Protein AF-A0A9P8VWB2-F1 (afdb_monomer_lite)

Secondary structure (DSSP, 8-state):
--HHHHHHHHHHHHHHHHHHHHHHHHHHHHSS---TTTHHHHHHHHHHHHHHHHHHHHHHHHHHHHTTS--GGGGHHHHHHHHHHHHHHHHHHHHHHHHHHHHHHHHHHHHHHHHHHHHHHHHHHHHHHHHHHHHHHHHHHHHHHHHTTTS--

Radius of gyration: 35.29 Å; chains: 1; bounding box: 70×39×118 Å

Sequence (153 aa):
MNMNYQAWSNAGISIALDVWIIGLPISQIASLTWPWSRKAEAFLMFGIGLFITIVSIIRLRYLVFYQRTVNPTWDLVPLTNWSLVEVDVGVICACMPALRILIMRVLSDILTSSDSNWRRVRRHADRLAGNLISLEARGSGENNVHTHSEDGW

Structure (mmCIF, N/CA/C/O backbone):
data_AF-A0A9P8VWB2-F1
#
_entry.id   AF-A0A9P8VWB2-F1
#
loop_
_atom_site.group_PDB
_atom_site.id
_atom_site.type_symbol
_atom_site.label_atom_id
_atom_site.label_alt_id
_atom_site.label_comp_id
_atom_site.label_asym_id
_atom_site.label_entity_id
_atom_site.label_seq_id
_atom_site.pdbx_PDB_ins_code
_atom_site.Cartn_x
_atom_site.Cartn_y
_atom_site.Cartn_z
_atom_site.occupancy
_atom_site.B_iso_or_equiv
_atom_site.auth_seq_id
_atom_site.auth_comp_id
_atom_site.auth_asym_id
_atom_site.auth_atom_id
_atom_site.pdbx_PDB_model_num
ATOM 1 N N . MET A 1 1 ? 32.164 17.747 -28.906 1.00 44.75 1 MET A N 1
ATOM 2 C CA . MET A 1 1 ? 32.603 17.600 -27.500 1.00 44.75 1 MET A CA 1
ATOM 3 C C . MET A 1 1 ? 31.453 17.575 -26.471 1.00 44.75 1 MET A C 1
ATOM 5 O O . MET A 1 1 ? 31.749 17.601 -25.289 1.00 44.75 1 MET A O 1
ATOM 9 N N . ASN A 1 2 ? 30.165 17.416 -26.842 1.00 52.53 2 ASN A N 1
ATOM 10 C CA . ASN A 1 2 ? 29.055 17.702 -25.899 1.00 52.53 2 ASN A CA 1
ATOM 11 C C . ASN A 1 2 ? 28.088 16.530 -25.596 1.00 52.53 2 ASN A C 1
ATOM 13 O O . ASN A 1 2 ? 27.144 16.713 -24.835 1.00 52.53 2 ASN A O 1
ATOM 17 N N . MET A 1 3 ? 28.308 15.325 -26.140 1.00 61.31 3 MET A N 1
ATOM 18 C CA . MET A 1 3 ? 27.390 14.177 -25.960 1.00 61.31 3 MET A CA 1
ATOM 19 C C . MET A 1 3 ? 27.428 13.589 -24.535 1.00 61.31 3 MET A C 1
ATOM 21 O O . MET A 1 3 ? 26.444 13.042 -24.044 1.00 61.31 3 MET A O 1
ATOM 25 N N . ASN A 1 4 ? 28.557 13.744 -23.840 1.00 71.44 4 ASN A N 1
ATOM 26 C CA . ASN A 1 4 ? 28.754 13.155 -22.517 1.00 71.44 4 ASN A CA 1
ATOM 27 C C . ASN A 1 4 ? 27.969 13.895 -21.423 1.00 71.44 4 ASN A C 1
ATOM 29 O O . ASN A 1 4 ? 27.488 13.256 -20.496 1.00 71.44 4 ASN A O 1
ATOM 33 N N . TYR A 1 5 ? 27.764 15.210 -21.548 1.00 75.75 5 TYR A N 1
ATOM 34 C CA . TYR A 1 5 ? 27.025 15.990 -20.546 1.00 75.75 5 TYR A CA 1
ATOM 35 C C . TYR A 1 5 ? 25.564 15.552 -20.439 1.00 75.75 5 TYR A C 1
ATOM 37 O O . TYR A 1 5 ? 25.063 15.360 -19.338 1.00 75.75 5 TYR A O 1
ATOM 45 N N . GLN A 1 6 ? 24.905 15.306 -21.575 1.00 73.56 6 GLN A N 1
AT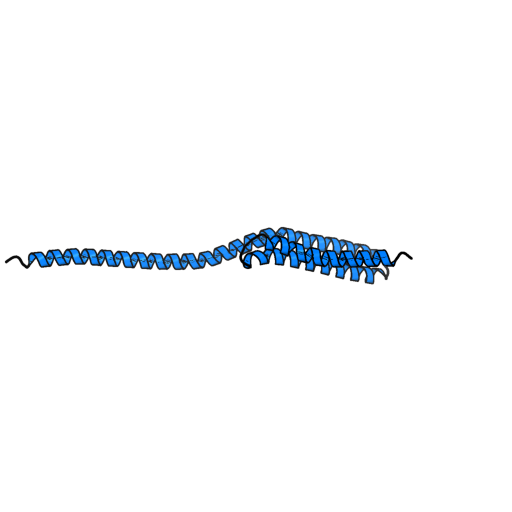OM 46 C CA . GLN A 1 6 ? 23.520 14.828 -21.594 1.00 73.56 6 GLN A CA 1
ATOM 47 C C . GLN A 1 6 ? 23.393 13.435 -20.964 1.00 73.56 6 GLN A C 1
ATOM 49 O O . GLN A 1 6 ? 22.474 13.194 -20.184 1.00 73.56 6 GLN A O 1
ATOM 54 N N . ALA A 1 7 ? 24.343 12.536 -21.246 1.00 76.62 7 ALA A N 1
ATOM 55 C CA . ALA A 1 7 ? 24.366 11.196 -20.664 1.00 76.62 7 ALA A CA 1
ATOM 56 C C . ALA A 1 7 ? 24.586 11.228 -19.141 1.00 76.62 7 ALA A C 1
ATOM 58 O O . ALA A 1 7 ? 23.904 10.514 -18.408 1.00 76.62 7 ALA A O 1
ATOM 59 N N . TRP A 1 8 ? 25.485 12.089 -18.660 1.00 79.00 8 TRP A N 1
ATOM 60 C CA . TRP A 1 8 ? 25.761 12.254 -17.231 1.00 79.00 8 TRP A CA 1
ATOM 61 C C . TRP A 1 8 ? 24.590 12.896 -16.482 1.00 79.00 8 TRP A C 1
ATOM 63 O O . TRP A 1 8 ? 24.237 12.436 -15.398 1.00 79.00 8 TRP A O 1
ATOM 73 N N . SER A 1 9 ? 23.934 13.904 -17.066 1.00 85.25 9 SER A N 1
ATOM 74 C CA . SER A 1 9 ? 22.731 14.510 -16.484 1.00 85.25 9 SER A CA 1
ATOM 75 C C . SER A 1 9 ? 21.574 13.518 -16.412 1.00 85.25 9 SER A C 1
ATOM 77 O O . SER A 1 9 ? 20.903 13.439 -15.387 1.00 85.25 9 SER A O 1
ATOM 79 N N . ASN A 1 10 ? 21.364 12.720 -17.463 1.00 80.44 10 ASN A N 1
ATOM 80 C CA . ASN A 1 10 ? 20.296 11.724 -17.486 1.00 80.44 10 ASN A CA 1
ATOM 81 C C . ASN A 1 10 ? 20.558 10.574 -16.496 1.00 80.44 10 ASN A C 1
ATOM 83 O O . ASN A 1 10 ? 19.641 10.120 -15.809 1.00 80.44 10 ASN A O 1
ATOM 87 N N . ALA A 1 11 ? 21.819 10.146 -16.366 1.00 78.38 11 ALA A N 1
ATOM 88 C CA . ALA A 1 11 ? 22.233 9.182 -15.349 1.00 78.38 11 ALA A CA 1
ATOM 89 C C . ALA A 1 11 ? 22.010 9.733 -13.930 1.00 78.38 11 ALA A C 1
ATOM 91 O O . ALA A 1 11 ? 21.443 9.044 -13.086 1.00 78.38 11 ALA A O 1
ATOM 92 N N . GLY A 1 12 ? 22.377 10.995 -13.688 1.00 84.38 12 GLY A N 1
ATOM 93 C CA . GLY A 1 12 ? 22.165 11.664 -12.404 1.00 84.38 12 GLY A CA 1
ATOM 94 C C . GLY A 1 12 ? 20.688 11.821 -12.041 1.00 84.38 12 GLY A C 1
ATOM 95 O O . GLY A 1 12 ? 20.307 11.517 -10.917 1.00 84.38 12 GLY A O 1
ATOM 96 N N . ILE A 1 13 ? 19.843 12.228 -12.993 1.00 82.94 13 ILE A N 1
ATOM 97 C CA . ILE A 1 13 ? 18.391 12.368 -12.791 1.00 82.94 13 ILE A CA 1
ATOM 98 C C . ILE A 1 13 ? 17.747 11.015 -12.492 1.00 82.94 13 ILE A C 1
ATOM 100 O O . ILE A 1 13 ? 16.893 10.936 -11.617 1.00 82.94 13 ILE A O 1
ATOM 104 N N . SER A 1 14 ? 18.182 9.949 -13.162 1.00 78.38 14 SER A N 1
ATOM 105 C CA . SER A 1 14 ? 17.662 8.601 -12.912 1.00 78.38 14 SER A CA 1
ATOM 106 C C . SER A 1 14 ? 17.995 8.125 -11.496 1.00 78.38 14 SER A C 1
ATOM 108 O O . SER A 1 14 ? 17.111 7.656 -10.790 1.00 78.38 14 SER A O 1
ATOM 110 N N . ILE A 1 15 ? 19.240 8.324 -11.045 1.00 80.44 15 ILE A N 1
ATOM 111 C CA . ILE A 1 15 ? 19.674 7.981 -9.679 1.00 80.44 15 ILE A CA 1
ATOM 112 C C . ILE A 1 15 ? 18.962 8.861 -8.640 1.00 80.44 15 ILE A C 1
ATOM 114 O O . ILE A 1 15 ? 18.537 8.376 -7.594 1.00 80.44 15 ILE A O 1
ATOM 118 N N . ALA A 1 16 ? 18.802 10.156 -8.925 1.00 80.19 16 ALA A N 1
ATOM 119 C CA . ALA A 1 16 ? 18.097 11.083 -8.049 1.00 80.19 16 ALA A CA 1
ATOM 120 C C . ALA A 1 16 ? 16.614 10.726 -7.920 1.00 80.19 16 ALA A C 1
ATOM 122 O O . ALA A 1 16 ? 16.089 10.772 -6.815 1.00 80.19 16 ALA A O 1
ATOM 123 N N . LEU A 1 17 ? 15.953 10.332 -9.013 1.00 76.88 17 LEU A N 1
ATOM 124 C CA . LEU A 1 17 ? 14.577 9.841 -8.986 1.00 76.88 17 LEU A CA 1
ATOM 125 C C . LEU A 1 17 ? 14.463 8.555 -8.173 1.00 76.88 17 LEU A C 1
ATOM 127 O O . LEU A 1 17 ? 13.530 8.452 -7.387 1.00 76.88 17 LEU A O 1
ATOM 131 N N . ASP A 1 18 ? 15.425 7.639 -8.288 1.00 74.62 18 ASP A N 1
ATOM 132 C CA . ASP A 1 18 ? 15.476 6.401 -7.501 1.00 74.62 18 ASP A CA 1
ATOM 133 C C . ASP A 1 18 ? 15.534 6.702 -5.990 1.00 74.62 18 ASP A C 1
ATOM 135 O O . ASP A 1 18 ? 14.726 6.207 -5.202 1.00 74.62 18 ASP A O 1
ATOM 139 N N . VAL A 1 19 ? 16.425 7.614 -5.582 1.00 74.88 19 VAL A N 1
ATOM 140 C CA . VAL A 1 19 ? 16.564 8.048 -4.180 1.00 74.88 19 VAL A CA 1
ATOM 141 C C . VAL A 1 19 ? 15.358 8.871 -3.710 1.00 74.88 19 VAL A C 1
ATOM 143 O O . VAL A 1 19 ? 14.915 8.722 -2.572 1.00 74.88 19 VAL A O 1
ATOM 146 N N . TRP A 1 20 ? 14.803 9.731 -4.565 1.00 78.06 20 TRP A N 1
ATOM 147 C CA . TRP A 1 20 ? 13.668 10.605 -4.251 1.00 78.06 20 TRP A CA 1
ATOM 148 C C . TRP A 1 20 ? 12.380 9.816 -4.044 1.00 78.06 20 TRP A C 1
ATOM 150 O O . TRP A 1 20 ? 11.637 10.057 -3.091 1.00 78.06 20 TRP A O 1
ATOM 160 N N . ILE A 1 21 ? 12.152 8.836 -4.916 1.00 74.62 21 ILE A N 1
ATOM 161 C CA . ILE A 1 21 ? 11.081 7.860 -4.799 1.00 74.62 21 ILE A CA 1
ATOM 162 C C . ILE A 1 21 ? 11.275 7.127 -3.464 1.00 74.62 21 ILE A C 1
ATOM 164 O O . ILE A 1 21 ? 10.384 7.204 -2.627 1.00 74.62 21 ILE A O 1
ATOM 168 N N . ILE A 1 22 ? 12.449 6.560 -3.155 1.00 69.12 22 ILE A N 1
ATOM 169 C CA . ILE A 1 22 ? 12.702 5.879 -1.862 1.00 69.12 22 ILE A CA 1
ATOM 170 C C . ILE A 1 22 ? 12.509 6.801 -0.633 1.00 69.12 22 ILE A C 1
ATOM 172 O O . ILE A 1 22 ? 12.042 6.351 0.417 1.00 69.12 22 ILE A O 1
ATOM 176 N N . GLY A 1 23 ? 12.837 8.092 -0.743 1.00 72.31 23 GLY A N 1
ATOM 177 C CA . GLY A 1 23 ? 12.781 9.061 0.358 1.00 72.31 23 GLY A CA 1
ATOM 178 C C . GLY A 1 23 ? 11.386 9.613 0.680 1.00 72.31 23 GLY A C 1
ATOM 179 O O . GLY A 1 23 ? 11.082 9.874 1.849 1.00 72.31 23 GLY A O 1
ATOM 180 N N . LEU A 1 24 ? 10.518 9.759 -0.325 1.00 67.38 24 LEU A N 1
ATOM 181 C CA . LEU A 1 24 ? 9.149 10.278 -0.187 1.00 67.38 24 LEU A CA 1
ATOM 182 C C . LEU A 1 24 ? 8.296 9.554 0.875 1.00 67.38 24 LEU A C 1
ATOM 184 O O . LEU A 1 24 ? 7.726 10.233 1.737 1.00 67.38 24 LEU A O 1
ATOM 188 N N . PRO A 1 25 ? 8.206 8.210 0.887 1.00 57.66 25 PRO A N 1
ATOM 189 C CA . PRO A 1 25 ? 7.427 7.509 1.896 1.00 57.66 25 PRO A CA 1
ATOM 190 C C . PRO A 1 25 ? 8.105 7.583 3.265 1.00 57.66 25 PRO A C 1
ATOM 192 O O . PRO A 1 25 ? 7.406 7.783 4.249 1.00 57.66 25 PRO A O 1
ATOM 195 N N . ILE A 1 26 ? 9.441 7.504 3.346 1.00 63.12 26 ILE A N 1
ATOM 196 C CA . ILE A 1 26 ? 10.212 7.515 4.605 1.00 63.12 26 ILE A CA 1
ATOM 197 C C . ILE A 1 26 ? 10.046 8.830 5.377 1.00 63.12 26 ILE A C 1
ATOM 199 O O . ILE A 1 26 ? 9.863 8.795 6.595 1.00 63.12 26 ILE A O 1
ATOM 203 N N . SER A 1 27 ? 10.039 9.973 4.688 1.00 62.53 27 SER A N 1
ATOM 204 C CA . SER A 1 27 ? 9.858 11.288 5.320 1.00 62.53 27 SER A CA 1
ATOM 205 C C . SER A 1 27 ? 8.441 11.472 5.890 1.00 62.53 27 SER A C 1
ATOM 207 O O . SER A 1 27 ? 8.267 11.923 7.023 1.00 62.53 27 SER A O 1
ATOM 209 N N . GLN A 1 28 ? 7.415 11.013 5.164 1.00 57.47 28 GLN A N 1
ATOM 210 C CA . GLN A 1 28 ? 6.017 11.027 5.625 1.00 57.47 28 GLN A CA 1
ATOM 211 C C . GLN A 1 28 ? 5.769 10.045 6.787 1.00 57.47 28 GLN A C 1
ATOM 213 O O . GLN A 1 28 ? 4.957 10.309 7.673 1.00 57.47 28 GLN A O 1
ATOM 218 N N . ILE A 1 29 ? 6.502 8.929 6.821 1.00 57.56 29 ILE A N 1
ATOM 219 C CA . ILE A 1 29 ? 6.401 7.883 7.849 1.00 57.56 29 ILE A CA 1
ATOM 220 C C . ILE A 1 29 ? 7.174 8.204 9.135 1.00 57.56 29 ILE A C 1
ATOM 222 O O . ILE A 1 29 ? 6.853 7.651 10.191 1.00 57.56 29 ILE A O 1
ATOM 226 N N . ALA A 1 30 ? 8.200 9.053 9.057 1.00 57.81 30 ALA A N 1
ATOM 227 C CA . ALA A 1 30 ? 9.044 9.420 10.192 1.00 57.81 30 ALA A CA 1
ATOM 228 C C . ALA A 1 30 ? 8.397 10.479 11.102 1.00 57.81 30 ALA A C 1
ATOM 230 O O . ALA A 1 30 ? 8.676 10.502 12.297 1.00 57.81 30 ALA A O 1
ATOM 231 N N . SER A 1 31 ? 7.492 11.309 10.570 1.00 51.59 31 SER A N 1
ATOM 232 C CA . SER A 1 31 ? 6.833 12.377 11.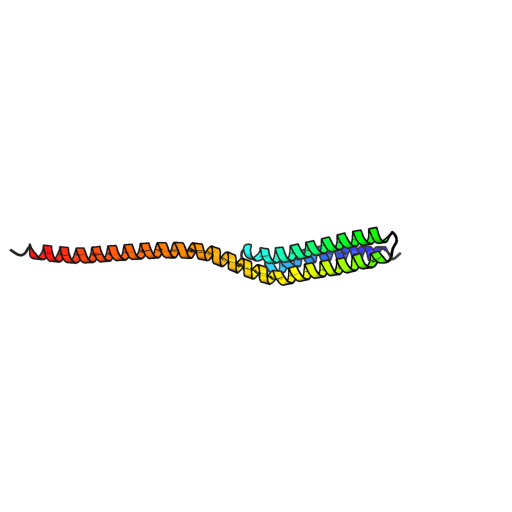337 1.00 51.59 31 SER A CA 1
ATOM 233 C C . SER A 1 31 ? 5.675 11.897 12.226 1.00 51.59 31 SER A C 1
ATOM 235 O O . SER A 1 31 ? 5.148 12.691 13.007 1.00 51.59 31 SER A O 1
ATOM 237 N N . LEU A 1 32 ? 5.250 10.631 12.128 1.00 52.59 32 LEU A N 1
ATOM 238 C CA . LEU A 1 32 ? 4.102 10.113 12.874 1.00 52.59 32 LEU A CA 1
ATOM 239 C C . LEU A 1 32 ? 4.490 8.850 13.654 1.00 52.59 32 LEU A C 1
ATOM 241 O O . LEU A 1 32 ? 4.755 7.791 13.087 1.00 52.59 32 LEU A O 1
ATOM 245 N N . THR A 1 33 ? 4.494 8.970 14.978 1.00 56.44 33 THR A N 1
ATOM 246 C CA . THR A 1 33 ? 4.838 7.969 16.004 1.00 56.44 33 THR A CA 1
ATOM 247 C C . THR A 1 33 ? 3.846 6.790 16.089 1.00 56.44 33 THR A C 1
ATOM 249 O O . THR A 1 33 ? 3.387 6.428 17.169 1.00 56.44 33 THR A O 1
ATOM 252 N N . TRP A 1 34 ? 3.472 6.177 14.960 1.00 50.09 34 TRP A N 1
ATOM 253 C CA . TRP A 1 34 ? 2.434 5.135 14.887 1.00 50.09 34 TRP A CA 1
ATOM 254 C C . TRP A 1 34 ? 2.984 3.717 14.618 1.00 50.09 34 TRP A C 1
ATOM 256 O O . TRP A 1 34 ? 4.006 3.566 13.941 1.00 50.09 34 TRP A O 1
ATOM 266 N N . PRO A 1 35 ? 2.297 2.663 15.120 1.00 56.97 35 PRO A N 1
ATOM 267 C CA . PRO A 1 35 ? 2.696 1.262 14.975 1.00 56.97 35 PRO A CA 1
ATOM 268 C C . PRO A 1 35 ? 2.758 0.817 13.505 1.00 56.97 35 PRO A C 1
ATOM 270 O O . PRO A 1 35 ? 1.954 1.233 12.667 1.00 56.97 35 PRO A O 1
ATOM 273 N N . TRP A 1 36 ? 3.714 -0.068 13.209 1.00 58.12 36 TRP A N 1
ATOM 274 C CA . TRP A 1 36 ? 4.113 -0.535 11.870 1.00 58.12 36 TRP A CA 1
ATOM 275 C C . TRP A 1 36 ? 2.973 -1.040 10.965 1.00 58.12 36 TRP A C 1
ATOM 277 O O . TRP A 1 36 ? 3.100 -0.997 9.744 1.00 58.12 36 TRP A O 1
ATOM 287 N N . SER A 1 37 ? 1.834 -1.445 11.527 1.00 59.28 37 SER A N 1
ATOM 288 C CA . SER A 1 37 ? 0.663 -1.928 10.786 1.00 59.28 37 SER A CA 1
ATOM 289 C C . SER A 1 37 ? -0.023 -0.865 9.918 1.00 59.28 37 SER A C 1
ATOM 291 O O . SER A 1 37 ? -0.617 -1.213 8.904 1.00 59.28 37 SER A O 1
ATOM 293 N N . ARG A 1 38 ? 0.089 0.431 10.249 1.00 59.88 38 ARG A N 1
ATOM 294 C CA . ARG A 1 38 ? -0.453 1.525 9.409 1.00 59.88 38 ARG A CA 1
ATOM 295 C C . ARG A 1 38 ? 0.537 2.037 8.361 1.00 59.88 38 ARG A C 1
ATOM 297 O O . ARG A 1 38 ? 0.127 2.672 7.397 1.00 59.88 38 ARG A O 1
ATOM 304 N N . LYS A 1 39 ? 1.829 1.727 8.517 1.00 66.19 39 LYS A N 1
ATOM 305 C CA . LYS A 1 39 ? 2.873 2.069 7.534 1.00 66.19 39 LYS A CA 1
ATOM 306 C C . LYS A 1 39 ? 2.783 1.213 6.266 1.00 66.19 39 LYS A C 1
ATOM 308 O O . LYS A 1 39 ? 3.231 1.651 5.210 1.00 66.19 39 LYS A O 1
ATOM 313 N N . ALA A 1 40 ? 2.173 0.030 6.368 1.00 69.12 40 ALA A N 1
ATOM 314 C CA . ALA A 1 40 ? 2.029 -0.913 5.264 1.00 69.12 40 ALA A CA 1
ATOM 315 C C . ALA A 1 40 ? 1.231 -0.340 4.080 1.00 69.12 40 ALA A C 1
ATOM 317 O O . ALA A 1 40 ? 1.587 -0.612 2.941 1.00 69.12 40 ALA A O 1
ATOM 318 N N . GLU A 1 41 ? 0.213 0.495 4.316 1.00 71.12 41 GLU A N 1
ATOM 319 C CA . GLU A 1 41 ? -0.590 1.069 3.226 1.00 71.12 41 GLU A CA 1
ATOM 320 C C . GLU A 1 41 ? 0.231 1.998 2.335 1.00 71.12 41 GLU A C 1
ATOM 322 O O . GLU A 1 41 ? 0.223 1.845 1.118 1.00 71.12 41 GLU A O 1
ATOM 327 N N . ALA A 1 42 ? 1.004 2.904 2.935 1.00 69.62 42 ALA A N 1
ATOM 328 C CA . ALA A 1 42 ? 1.877 3.803 2.187 1.00 69.62 42 ALA A CA 1
ATOM 329 C C . ALA A 1 42 ? 2.961 3.030 1.418 1.00 69.62 42 ALA A C 1
ATOM 331 O O . ALA A 1 42 ? 3.249 3.353 0.268 1.00 69.62 42 ALA A O 1
ATOM 332 N N . PHE A 1 43 ? 3.514 1.970 2.018 1.00 71.25 43 PHE A N 1
ATOM 333 C CA . PHE A 1 43 ? 4.477 1.091 1.350 1.00 71.25 43 PHE A CA 1
ATOM 334 C C . PHE A 1 43 ? 3.867 0.337 0.162 1.00 71.25 43 PHE A C 1
ATOM 336 O O . PHE A 1 43 ? 4.527 0.174 -0.860 1.00 71.25 43 PHE A O 1
ATOM 343 N N . LEU A 1 44 ? 2.608 -0.094 0.272 1.00 74.19 44 LEU A N 1
ATOM 344 C CA . LEU A 1 44 ? 1.903 -0.806 -0.793 1.00 74.19 44 LEU A CA 1
ATOM 345 C C . LEU A 1 44 ? 1.553 0.138 -1.953 1.00 74.19 44 LEU A C 1
ATOM 347 O O . LEU A 1 44 ? 1.790 -0.203 -3.109 1.00 74.19 44 LEU A O 1
ATOM 351 N N . MET A 1 45 ? 1.080 1.353 -1.647 1.00 73.06 45 MET A N 1
ATOM 352 C CA . MET A 1 45 ? 0.855 2.419 -2.635 1.00 73.06 45 MET A CA 1
ATOM 353 C C . MET A 1 45 ? 2.121 2.735 -3.428 1.00 73.06 45 MET A C 1
ATOM 355 O O . MET A 1 45 ? 2.118 2.800 -4.657 1.00 73.06 45 MET A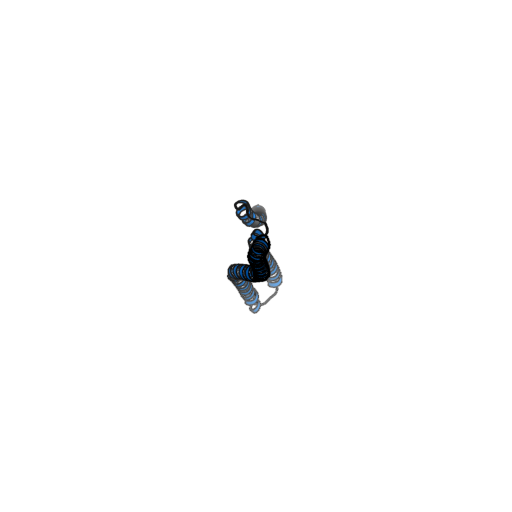 O 1
ATOM 359 N N . PHE A 1 46 ? 3.221 2.876 -2.702 1.00 70.12 46 PHE A N 1
ATOM 360 C CA . PHE A 1 46 ? 4.516 3.196 -3.257 1.00 70.12 46 PHE A CA 1
ATOM 361 C C . PHE A 1 46 ? 5.115 2.052 -4.090 1.00 70.12 46 PHE A C 1
ATOM 363 O O . PHE A 1 46 ? 5.569 2.274 -5.212 1.00 70.12 46 PHE A O 1
ATOM 370 N N . GLY A 1 47 ? 5.062 0.816 -3.584 1.00 73.38 47 GLY A N 1
ATOM 371 C CA . GLY A 1 47 ? 5.552 -0.366 -4.292 1.00 73.38 47 GLY A CA 1
ATOM 372 C C . GLY A 1 47 ? 4.798 -0.625 -5.595 1.00 73.38 47 GLY A C 1
ATOM 373 O O . GLY A 1 47 ? 5.415 -0.965 -6.603 1.00 73.38 47 GLY A O 1
ATOM 374 N N . ILE A 1 48 ? 3.483 -0.395 -5.611 1.00 74.00 48 ILE A N 1
ATOM 375 C CA . ILE A 1 48 ? 2.681 -0.528 -6.829 1.00 74.00 48 ILE A CA 1
ATOM 376 C C . ILE A 1 48 ? 3.064 0.553 -7.849 1.00 74.00 48 ILE A C 1
ATOM 378 O O . ILE A 1 48 ? 3.313 0.219 -9.005 1.00 74.00 48 ILE A O 1
ATOM 382 N N . GLY A 1 49 ? 3.221 1.815 -7.432 1.00 69.38 49 GLY A N 1
ATOM 383 C CA . GLY A 1 49 ? 3.689 2.894 -8.315 1.00 69.38 49 GLY A CA 1
ATOM 384 C C . GLY A 1 49 ? 5.081 2.646 -8.916 1.00 69.38 49 GLY A C 1
ATOM 385 O O . GLY A 1 49 ? 5.301 2.909 -10.102 1.00 69.38 49 GLY A O 1
ATOM 386 N N . LEU A 1 50 ? 6.003 2.079 -8.131 1.00 72.25 50 LEU A N 1
ATOM 387 C CA . LEU A 1 50 ? 7.351 1.706 -8.576 1.00 72.25 50 LEU A CA 1
ATOM 388 C C . LEU A 1 50 ? 7.331 0.511 -9.545 1.00 72.25 50 LEU A C 1
ATOM 390 O O . LEU A 1 50 ? 8.024 0.497 -10.560 1.00 72.25 50 LEU A O 1
ATOM 394 N N . PHE A 1 51 ? 6.477 -0.478 -9.288 1.00 73.00 51 PHE A N 1
ATOM 395 C CA . PHE A 1 51 ? 6.288 -1.614 -10.188 1.00 73.00 51 PHE A CA 1
ATOM 396 C C . PHE A 1 51 ? 5.698 -1.183 -11.540 1.00 73.00 51 PHE A C 1
ATOM 398 O O . PHE A 1 51 ? 6.208 -1.558 -12.595 1.00 73.00 51 PHE A O 1
ATOM 405 N N . ILE A 1 52 ? 4.672 -0.330 -11.516 1.00 71.38 52 ILE A N 1
ATOM 406 C CA . ILE A 1 52 ? 4.043 0.263 -12.704 1.00 71.38 52 ILE A CA 1
ATOM 407 C C . ILE A 1 52 ? 5.071 1.007 -13.568 1.00 71.38 52 ILE A C 1
ATOM 409 O O . ILE A 1 52 ? 5.090 0.856 -14.793 1.00 71.38 52 ILE A O 1
ATOM 413 N N . THR A 1 53 ? 5.940 1.808 -12.946 1.00 72.69 53 THR A N 1
ATOM 414 C CA . THR A 1 53 ? 6.971 2.570 -13.666 1.00 72.69 53 THR A CA 1
ATOM 415 C C . THR A 1 53 ? 8.014 1.651 -14.302 1.00 72.69 53 THR A C 1
ATOM 417 O O . THR A 1 53 ? 8.343 1.845 -15.473 1.00 72.69 53 THR A O 1
ATOM 420 N N . ILE A 1 54 ? 8.458 0.594 -13.614 1.00 76.19 54 ILE A N 1
ATOM 421 C CA . ILE A 1 54 ? 9.360 -0.422 -14.187 1.00 76.19 54 ILE A CA 1
ATOM 422 C C . ILE A 1 54 ? 8.712 -1.137 -15.384 1.00 76.19 54 ILE A C 1
ATOM 424 O O . ILE A 1 54 ? 9.345 -1.273 -16.434 1.00 76.19 54 ILE A O 1
ATOM 428 N N . VAL A 1 55 ? 7.445 -1.552 -15.272 1.00 74.81 55 VAL A N 1
ATOM 429 C CA . VAL A 1 55 ? 6.701 -2.199 -16.371 1.00 74.81 55 VAL A CA 1
ATOM 430 C C . VAL A 1 55 ? 6.584 -1.267 -17.581 1.00 74.81 55 VAL A C 1
ATOM 432 O O . VAL A 1 55 ? 6.806 -1.699 -18.714 1.00 74.81 55 VAL A O 1
ATOM 435 N N . SER A 1 56 ? 6.314 0.022 -17.355 1.00 69.56 56 SER A N 1
ATOM 436 C CA . SER A 1 56 ? 6.268 1.044 -18.409 1.00 69.56 56 SER A CA 1
ATOM 437 C C . SER A 1 56 ? 7.617 1.196 -19.132 1.00 69.56 56 SER A C 1
ATOM 439 O O . SER A 1 56 ? 7.666 1.208 -20.365 1.00 69.56 56 SER A O 1
ATOM 441 N N . ILE A 1 57 ? 8.729 1.209 -18.385 1.00 75.31 57 ILE A N 1
ATOM 442 C CA . ILE A 1 57 ? 10.092 1.296 -18.939 1.00 75.31 57 ILE A CA 1
ATOM 443 C C . ILE A 1 57 ? 10.441 0.050 -19.765 1.00 75.31 57 ILE A C 1
ATOM 445 O O . ILE A 1 57 ? 10.942 0.173 -20.886 1.00 75.31 57 ILE A O 1
ATOM 449 N N . ILE A 1 58 ? 10.152 -1.151 -19.252 1.00 75.44 58 ILE A N 1
ATOM 450 C CA . ILE A 1 58 ? 10.375 -2.413 -19.974 1.00 75.44 58 ILE A CA 1
ATOM 451 C C . ILE A 1 58 ? 9.582 -2.406 -21.283 1.00 75.44 58 ILE A C 1
ATOM 453 O O . ILE A 1 58 ? 10.123 -2.715 -22.345 1.00 75.44 58 ILE A O 1
ATOM 457 N N . ARG A 1 59 ? 8.317 -1.987 -21.239 1.00 68.62 59 ARG A N 1
ATOM 458 C CA . ARG A 1 59 ? 7.460 -1.913 -22.422 1.00 68.62 59 ARG A CA 1
ATOM 459 C C . ARG A 1 59 ? 7.994 -0.938 -23.471 1.00 68.62 59 ARG A C 1
ATOM 461 O O . ARG A 1 59 ? 8.011 -1.275 -24.653 1.00 68.62 59 ARG A O 1
ATOM 468 N N . LEU A 1 60 ? 8.462 0.239 -23.052 1.00 65.69 60 LEU A N 1
ATOM 469 C CA . LEU A 1 60 ? 9.090 1.218 -23.943 1.00 65.69 60 LEU A CA 1
ATOM 470 C C . LEU A 1 60 ? 10.365 0.649 -24.582 1.00 65.69 60 LEU A C 1
ATOM 472 O O . LEU A 1 60 ? 10.607 0.850 -25.770 1.00 65.69 60 LEU A O 1
ATOM 476 N N . ARG A 1 61 ? 11.154 -0.124 -23.826 1.00 71.75 61 ARG A N 1
ATOM 477 C CA . ARG A 1 61 ? 12.350 -0.800 -24.341 1.00 71.75 61 ARG A CA 1
ATOM 478 C C . ARG A 1 61 ? 12.010 -1.826 -25.422 1.00 71.75 61 ARG A C 1
ATOM 480 O O . ARG A 1 61 ? 12.672 -1.835 -26.457 1.00 71.75 61 ARG A O 1
ATOM 487 N N . TYR A 1 62 ? 10.980 -2.645 -25.206 1.00 62.50 62 TYR A N 1
ATOM 488 C CA . TYR A 1 62 ? 10.492 -3.596 -26.208 1.00 62.50 62 TYR A CA 1
ATOM 489 C C . TYR A 1 62 ? 9.957 -2.888 -27.451 1.00 62.50 62 TYR A C 1
ATOM 491 O O . TYR A 1 62 ? 10.281 -3.298 -28.563 1.00 62.50 62 TYR A O 1
ATOM 499 N N . LEU A 1 63 ? 9.211 -1.794 -27.272 1.00 61.41 63 LEU A N 1
ATOM 500 C CA . LEU A 1 63 ? 8.686 -1.004 -28.380 1.00 61.41 63 LEU A CA 1
ATOM 501 C C . LEU A 1 63 ? 9.804 -0.440 -29.263 1.00 61.41 63 LEU A C 1
ATOM 503 O O . LEU A 1 63 ? 9.779 -0.622 -30.475 1.00 61.41 63 LEU A O 1
ATOM 507 N N . VAL A 1 64 ? 10.809 0.195 -28.655 1.00 61.81 64 VAL A N 1
ATOM 508 C CA . VAL A 1 64 ? 11.950 0.783 -29.375 1.00 61.81 64 VAL A CA 1
ATOM 509 C C . VAL A 1 64 ? 12.771 -0.288 -30.101 1.00 61.81 64 VAL A C 1
ATOM 511 O O . VAL A 1 64 ? 13.334 -0.022 -31.164 1.00 61.81 64 VAL A O 1
ATOM 514 N N . PHE A 1 65 ? 12.839 -1.504 -29.552 1.00 63.66 65 PHE A N 1
ATOM 515 C CA . PHE A 1 65 ? 13.524 -2.626 -30.192 1.00 63.66 65 PHE A CA 1
ATOM 516 C C . PHE A 1 65 ? 12.736 -3.178 -31.394 1.00 63.66 65 PHE A C 1
ATOM 518 O O . PHE A 1 65 ? 13.333 -3.486 -32.422 1.00 63.66 65 PHE A O 1
ATOM 525 N N . TYR A 1 66 ? 11.404 -3.244 -31.297 1.00 52.91 66 TYR A N 1
ATOM 526 C CA . TYR A 1 66 ? 10.519 -3.744 -32.359 1.00 52.91 66 TYR A CA 1
ATOM 527 C C . TYR A 1 66 ? 10.232 -2.720 -33.472 1.00 52.91 66 TYR A C 1
ATOM 529 O O . TYR A 1 66 ? 10.072 -3.105 -34.628 1.00 52.91 66 TYR A O 1
ATOM 537 N N . GLN A 1 67 ? 10.237 -1.413 -33.174 1.00 53.00 67 GLN A N 1
ATOM 538 C CA . GLN A 1 67 ? 10.021 -0.340 -34.162 1.00 53.00 67 GLN A CA 1
ATOM 539 C C . GLN A 1 67 ? 11.113 -0.255 -35.247 1.00 53.00 67 GLN A C 1
ATOM 541 O O . GLN A 1 67 ? 10.968 0.481 -36.220 1.00 53.00 67 GLN A O 1
ATOM 546 N N . ARG A 1 68 ? 12.205 -1.020 -35.129 1.00 53.81 68 ARG A N 1
ATOM 547 C CA . ARG A 1 68 ? 13.247 -1.113 -36.163 1.00 53.81 68 ARG A CA 1
ATOM 548 C C . ARG A 1 68 ? 12.811 -1.903 -37.410 1.00 53.81 68 ARG A C 1
ATOM 550 O O . ARG A 1 68 ? 13.513 -1.822 -38.414 1.00 53.81 68 ARG A O 1
ATOM 557 N N . THR A 1 69 ? 11.670 -2.601 -37.400 1.00 51.81 69 THR A N 1
ATOM 558 C CA . THR A 1 69 ? 11.150 -3.335 -38.571 1.00 51.81 69 THR A CA 1
ATOM 559 C C . THR A 1 69 ? 9.666 -3.056 -38.859 1.00 51.81 69 THR A C 1
ATOM 561 O O . THR A 1 69 ? 8.788 -3.581 -38.189 1.00 51.81 69 THR A O 1
ATOM 564 N N . VAL A 1 70 ? 9.440 -2.247 -39.905 1.00 58.28 70 VAL A N 1
ATOM 565 C CA . VAL A 1 70 ? 8.379 -2.279 -40.943 1.00 58.28 70 VAL A CA 1
ATOM 566 C C . VAL A 1 70 ? 6.915 -2.535 -40.499 1.00 58.28 70 VAL A C 1
ATOM 568 O O . VAL A 1 70 ? 6.515 -3.690 -40.381 1.00 58.28 70 VAL A O 1
ATOM 571 N N . ASN A 1 71 ? 6.095 -1.468 -40.362 1.00 50.00 71 ASN A N 1
ATOM 572 C CA . ASN A 1 71 ? 4.745 -1.260 -40.969 1.00 50.00 71 ASN A CA 1
ATOM 573 C C . ASN A 1 71 ? 3.810 -0.316 -40.147 1.00 50.00 71 ASN A C 1
ATOM 575 O O . ASN A 1 71 ? 3.693 -0.480 -38.939 1.00 50.00 71 ASN A O 1
ATOM 579 N N . PRO A 1 72 ? 3.047 0.604 -40.775 1.00 50.00 72 PRO A N 1
ATOM 580 C CA . PRO A 1 72 ? 2.257 1.664 -40.109 1.00 50.00 72 PRO A CA 1
ATOM 581 C C . PRO A 1 72 ? 0.989 1.225 -39.337 1.00 50.00 72 PRO A C 1
ATOM 583 O O . PRO A 1 72 ? 0.450 2.012 -38.565 1.00 50.00 72 PRO A O 1
ATOM 586 N N . THR A 1 73 ? 0.522 -0.025 -39.453 1.00 55.25 73 THR A N 1
ATOM 587 C CA . THR A 1 73 ? -0.519 -0.586 -38.554 1.00 55.25 73 THR A CA 1
ATOM 588 C C . THR A 1 73 ? 0.015 -0.818 -37.129 1.00 55.25 73 THR A C 1
ATOM 590 O O . THR A 1 73 ? -0.757 -0.889 -36.174 1.00 55.25 73 THR A O 1
ATOM 593 N N . TRP A 1 74 ? 1.341 -0.886 -36.963 1.00 53.47 74 TRP A N 1
ATOM 594 C CA . TRP A 1 74 ? 2.002 -1.128 -35.680 1.00 53.47 74 TRP A CA 1
ATOM 595 C C . TRP A 1 74 ? 2.123 0.097 -34.773 1.00 53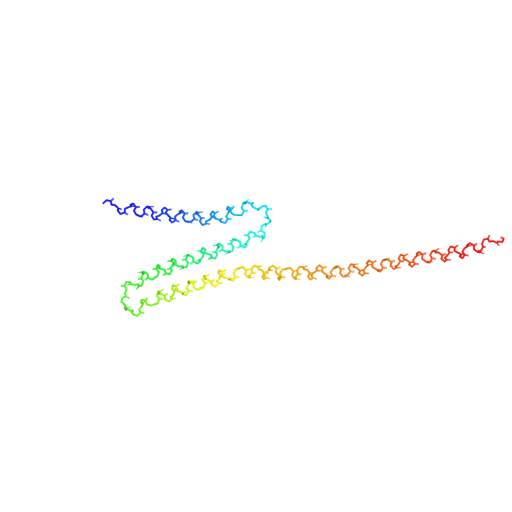.47 74 TRP A C 1
ATOM 597 O O . TRP A 1 74 ? 2.415 -0.092 -33.598 1.00 53.47 74 TRP A O 1
ATOM 607 N N . ASP A 1 75 ? 1.865 1.317 -35.255 1.00 54.91 75 ASP A N 1
ATOM 608 C CA . ASP A 1 75 ? 1.958 2.540 -34.435 1.00 54.91 75 ASP A CA 1
ATOM 609 C C . ASP A 1 75 ? 0.735 2.766 -33.528 1.00 54.91 75 ASP A C 1
ATOM 611 O O . ASP A 1 75 ? 0.817 3.506 -32.548 1.00 54.91 75 ASP A O 1
ATOM 615 N N . LEU A 1 76 ? -0.387 2.075 -33.772 1.00 56.03 76 LEU A N 1
ATOM 616 C CA . LEU A 1 76 ? -1.529 2.087 -32.847 1.00 56.03 76 LEU A CA 1
ATOM 617 C C . LEU A 1 76 ? -1.306 1.197 -31.621 1.00 56.03 76 LEU A C 1
ATOM 619 O O . LEU A 1 76 ? -1.716 1.562 -30.523 1.00 56.03 76 LEU A O 1
ATOM 623 N N . VAL A 1 77 ? -0.626 0.059 -31.781 1.00 62.09 77 VAL A N 1
ATOM 624 C CA . VAL A 1 77 ? -0.353 -0.893 -30.693 1.00 62.09 77 VAL A CA 1
ATOM 625 C C . VAL A 1 77 ? 0.347 -0.237 -29.492 1.00 62.09 77 VAL A C 1
ATOM 627 O O . VAL A 1 77 ? -0.136 -0.428 -28.376 1.00 62.09 77 VAL A O 1
ATOM 630 N N . PRO A 1 78 ? 1.425 0.565 -29.641 1.00 62.56 78 PRO A N 1
ATOM 631 C CA . PRO A 1 78 ? 2.025 1.260 -28.510 1.00 62.56 78 PRO A CA 1
ATOM 632 C C . PRO A 1 78 ? 1.093 2.262 -27.864 1.00 62.56 78 PRO A C 1
ATOM 634 O O . PRO A 1 78 ? 1.141 2.387 -26.645 1.00 62.56 78 PRO A O 1
ATOM 637 N N . LEU A 1 79 ? 0.279 2.957 -28.656 1.00 62.34 79 LEU A N 1
ATOM 638 C CA . LEU A 1 79 ? -0.632 3.982 -28.172 1.00 62.34 79 LEU A CA 1
ATOM 639 C C . LEU A 1 79 ? -1.740 3.349 -27.324 1.00 62.34 79 LEU A C 1
ATOM 641 O O . LEU A 1 79 ? -1.927 3.737 -26.176 1.00 62.34 79 LEU A O 1
ATOM 645 N N . THR A 1 80 ? -2.377 2.289 -27.832 1.00 67.88 80 THR A N 1
ATOM 646 C CA . THR A 1 80 ? -3.391 1.513 -27.108 1.00 67.88 80 THR A CA 1
ATOM 647 C C . THR A 1 80 ? -2.819 0.899 -25.840 1.00 67.88 80 THR A C 1
ATOM 649 O O . THR A 1 80 ? -3.439 0.993 -24.789 1.00 67.88 80 THR A O 1
ATOM 652 N N . ASN A 1 81 ? -1.606 0.343 -25.892 1.00 68.56 81 ASN A N 1
ATOM 653 C CA . ASN A 1 81 ? -0.957 -0.168 -24.690 1.00 68.56 81 ASN A CA 1
ATOM 654 C C . ASN A 1 81 ? -0.634 0.962 -23.695 1.00 68.56 81 ASN A C 1
ATOM 656 O O . ASN A 1 81 ? -0.581 0.728 -22.491 1.00 68.56 81 ASN A O 1
ATOM 660 N N . TRP A 1 82 ? -0.361 2.188 -24.162 1.00 69.88 82 TRP A N 1
ATOM 661 C CA . TRP A 1 82 ? -0.046 3.334 -23.296 1.00 69.88 82 TRP A CA 1
ATOM 662 C C . TRP A 1 82 ? -1.275 3.781 -22.537 1.00 69.88 82 TRP A C 1
ATOM 664 O O . TRP A 1 82 ? -1.219 3.865 -21.315 1.00 69.88 82 TRP A O 1
ATOM 674 N N . SER A 1 83 ? -2.391 3.886 -23.248 1.00 74.94 83 SER A N 1
ATOM 675 C CA . SER A 1 83 ? -3.697 4.113 -22.651 1.00 74.94 83 SER A CA 1
ATOM 676 C C . SER A 1 83 ? -4.116 2.970 -21.722 1.00 74.94 83 SER A C 1
ATOM 678 O O . SER A 1 83 ? -4.671 3.241 -20.668 1.00 74.94 83 SER A O 1
ATOM 680 N N . LEU A 1 84 ? -3.818 1.705 -22.051 1.00 76.38 84 LEU A N 1
ATOM 681 C CA . LEU A 1 84 ? -4.167 0.562 -21.196 1.00 76.38 84 LEU A CA 1
ATOM 682 C C . LEU A 1 84 ? -3.470 0.649 -19.835 1.00 76.38 84 LEU A C 1
ATOM 684 O O . LEU A 1 84 ? -4.113 0.542 -18.798 1.00 76.38 84 LEU A O 1
ATOM 688 N N . VAL A 1 85 ? -2.164 0.930 -19.848 1.00 71.81 85 VAL A N 1
ATOM 689 C CA . VAL A 1 85 ? -1.390 1.114 -18.617 1.00 71.81 85 VAL A CA 1
ATOM 690 C C . VAL A 1 85 ? -1.878 2.341 -17.856 1.00 71.81 85 VAL A C 1
ATOM 692 O O . VAL A 1 85 ? -2.058 2.267 -16.650 1.00 71.81 85 VAL A O 1
ATOM 695 N N . GLU A 1 86 ? -2.133 3.460 -18.528 1.00 73.44 86 GLU A N 1
ATOM 696 C CA . GLU A 1 86 ? -2.663 4.659 -17.874 1.00 73.44 86 GLU A CA 1
ATOM 697 C C . GLU A 1 86 ? -4.007 4.392 -17.177 1.00 73.44 86 GLU A C 1
ATOM 699 O O . GLU A 1 86 ? -4.218 4.818 -16.039 1.00 73.44 86 GLU A O 1
ATOM 704 N N . VAL A 1 87 ? -4.878 3.607 -17.813 1.00 80.75 87 VAL A N 1
ATOM 705 C CA . VAL A 1 87 ? -6.162 3.187 -17.248 1.00 80.75 87 VAL A CA 1
ATOM 706 C C . VAL A 1 87 ? -5.969 2.225 -16.077 1.00 80.75 87 VAL A C 1
ATOM 708 O O . VAL A 1 87 ? -6.564 2.455 -15.027 1.00 80.75 87 VAL A O 1
ATOM 711 N N . ASP A 1 88 ? -5.118 1.204 -16.191 1.00 79.56 88 ASP A N 1
ATOM 712 C CA . ASP A 1 88 ? -4.843 0.264 -15.095 1.00 79.56 88 ASP A CA 1
ATOM 713 C C . ASP A 1 88 ? -4.296 0.992 -13.857 1.00 79.56 88 ASP A C 1
ATOM 715 O O . ASP A 1 88 ? -4.717 0.740 -12.726 1.00 79.56 88 ASP A O 1
ATOM 719 N N . VAL A 1 89 ? -3.412 1.970 -14.066 1.00 70.62 89 VAL A N 1
ATOM 720 C CA . VAL A 1 89 ? -2.860 2.819 -13.002 1.00 70.62 89 VAL A CA 1
ATOM 721 C C . VAL A 1 89 ? -3.935 3.711 -12.392 1.00 70.62 89 VAL A C 1
ATOM 723 O O . VAL A 1 89 ? -4.006 3.834 -11.168 1.00 70.62 89 VAL A O 1
ATOM 726 N N . GLY A 1 90 ? -4.795 4.302 -13.223 1.00 74.81 90 GLY A N 1
ATOM 727 C CA . GLY A 1 90 ? -5.931 5.102 -12.775 1.00 74.81 90 GLY A CA 1
ATOM 728 C C . GLY A 1 90 ? -6.913 4.291 -11.929 1.00 74.81 90 GLY A C 1
ATOM 729 O O . GLY A 1 90 ? -7.330 4.749 -10.867 1.00 74.81 90 GLY A O 1
ATOM 730 N N . VAL A 1 91 ? -7.225 3.061 -12.345 1.00 78.81 91 VAL A N 1
ATOM 731 C CA . VAL A 1 91 ? -8.117 2.142 -11.622 1.00 78.81 91 VAL A CA 1
ATOM 732 C C . VAL A 1 91 ? -7.505 1.739 -10.284 1.00 78.81 91 VAL A C 1
ATOM 734 O O . VAL A 1 91 ? -8.177 1.828 -9.255 1.00 78.81 91 VAL A O 1
ATOM 737 N N . ILE A 1 92 ? -6.222 1.368 -10.261 1.00 75.62 92 ILE A N 1
ATOM 738 C CA . ILE A 1 92 ? -5.519 1.011 -9.023 1.00 75.62 92 ILE A CA 1
ATOM 739 C C . ILE A 1 92 ? -5.469 2.207 -8.057 1.00 75.62 92 ILE A C 1
ATOM 741 O O . ILE A 1 92 ? -5.785 2.064 -6.875 1.00 75.62 92 ILE A O 1
ATOM 745 N N . CYS A 1 93 ? -5.151 3.402 -8.558 1.00 69.75 93 CYS A N 1
ATOM 746 C CA . CYS A 1 93 ? -5.108 4.628 -7.760 1.00 69.75 93 CYS A CA 1
ATOM 747 C C . CYS A 1 93 ? -6.492 5.001 -7.198 1.00 69.75 93 CYS A C 1
ATOM 749 O O . CYS A 1 93 ? -6.619 5.326 -6.016 1.00 69.75 93 CYS A O 1
ATOM 751 N N . ALA A 1 94 ? -7.548 4.882 -8.008 1.00 78.00 94 ALA A N 1
ATOM 752 C CA . ALA A 1 94 ? -8.919 5.166 -7.592 1.00 78.00 94 ALA A CA 1
ATOM 753 C C . ALA A 1 94 ? -9.432 4.174 -6.537 1.00 78.00 94 ALA A C 1
ATOM 755 O O . ALA A 1 94 ? -10.180 4.553 -5.632 1.00 78.00 94 ALA A O 1
ATOM 756 N N . CYS A 1 95 ? -9.029 2.904 -6.624 1.00 75.25 95 CYS A N 1
ATOM 757 C CA . CYS A 1 95 ? -9.520 1.867 -5.721 1.00 75.25 95 CYS A CA 1
ATOM 758 C C . CYS A 1 95 ? -8.725 1.753 -4.412 1.00 75.25 95 CYS A C 1
ATOM 760 O O . CYS A 1 95 ? -9.264 1.252 -3.429 1.00 75.25 95 CYS A O 1
ATOM 762 N N . MET A 1 96 ? -7.503 2.279 -4.332 1.00 68.69 96 MET A N 1
ATOM 763 C CA . MET A 1 96 ? -6.689 2.281 -3.109 1.00 68.69 96 MET A CA 1
ATOM 764 C C . MET A 1 96 ? -7.349 2.894 -1.858 1.00 68.69 96 MET A C 1
ATOM 766 O O . MET A 1 96 ? -7.336 2.240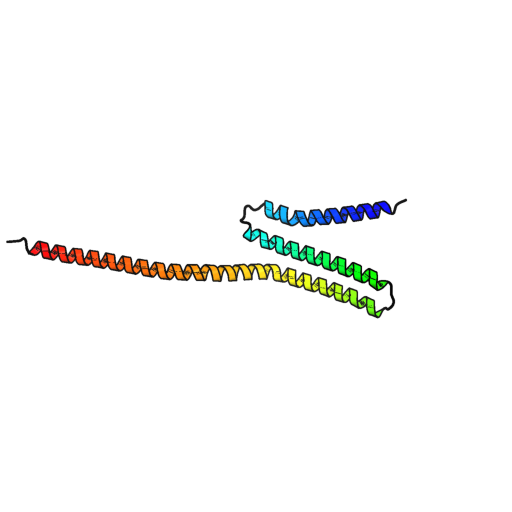 -0.810 1.00 68.69 96 MET A O 1
ATOM 770 N N . PRO A 1 97 ? -7.958 4.097 -1.904 1.00 65.38 97 PRO A N 1
ATOM 771 C CA . PRO A 1 97 ? -8.667 4.643 -0.745 1.00 65.38 97 PRO A CA 1
ATOM 772 C C . PRO A 1 97 ? -9.889 3.798 -0.353 1.00 65.38 97 PRO A C 1
ATOM 774 O O . PRO A 1 97 ? -10.189 3.671 0.835 1.00 65.38 97 PRO A O 1
ATOM 777 N N . ALA A 1 98 ? -10.560 3.169 -1.322 1.00 74.69 98 ALA A N 1
ATOM 778 C CA . ALA A 1 98 ? -11.695 2.286 -1.067 1.00 74.69 98 ALA A CA 1
ATOM 779 C C . ALA A 1 98 ? -11.258 0.949 -0.445 1.00 74.69 98 ALA A C 1
ATOM 781 O O . ALA A 1 98 ? -11.850 0.515 0.539 1.00 74.69 98 ALA A O 1
ATOM 782 N N . LEU A 1 99 ? -10.184 0.337 -0.952 1.00 74.69 99 LEU A N 1
ATOM 783 C CA . LEU A 1 99 ? -9.590 -0.900 -0.434 1.00 74.69 99 LEU A CA 1
ATOM 784 C C . LEU A 1 99 ? -9.157 -0.750 1.023 1.00 74.69 99 LEU A C 1
ATOM 786 O O . LEU A 1 99 ? -9.462 -1.611 1.842 1.00 74.69 99 LEU A O 1
ATOM 790 N N . ARG A 1 100 ? -8.532 0.379 1.367 1.00 70.19 100 ARG A N 1
ATOM 791 C CA . ARG A 1 100 ? -8.201 0.752 2.749 1.00 70.19 100 ARG A CA 1
ATOM 792 C C . ARG A 1 100 ? -9.425 0.767 3.661 1.00 70.19 100 ARG A C 1
ATOM 794 O O . ARG A 1 100 ? -9.416 0.175 4.741 1.00 70.19 100 ARG A O 1
ATOM 801 N N . ILE A 1 101 ? -10.489 1.447 3.236 1.00 77.12 101 ILE A N 1
ATOM 802 C CA . ILE A 1 101 ? -11.728 1.550 4.018 1.00 77.12 101 ILE A CA 1
ATOM 803 C C . ILE A 1 101 ? -12.370 0.169 4.178 1.00 77.12 101 ILE A C 1
ATOM 805 O O . ILE A 1 101 ? -12.822 -0.171 5.270 1.00 77.12 101 ILE A O 1
ATOM 809 N N . LEU 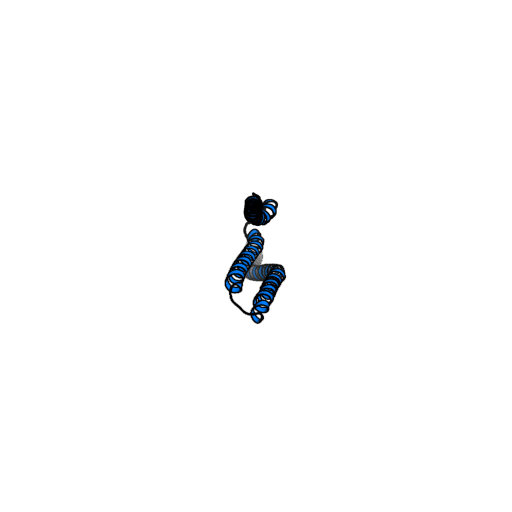A 1 102 ? -12.364 -0.641 3.121 1.00 80.31 102 LEU A N 1
ATOM 810 C CA . LEU A 1 102 ? -12.966 -1.970 3.095 1.00 80.31 102 LEU A CA 1
ATOM 811 C C . LEU A 1 102 ? -12.193 -2.952 3.986 1.00 80.31 102 LEU A C 1
ATOM 813 O O . LEU A 1 102 ? -12.799 -3.640 4.801 1.00 80.31 102 LEU A O 1
ATOM 817 N N . ILE A 1 103 ? -10.860 -2.938 3.926 1.00 79.81 103 ILE A N 1
ATOM 818 C CA . ILE A 1 103 ? -9.987 -3.730 4.801 1.00 79.81 103 ILE A CA 1
ATOM 819 C C . ILE A 1 103 ? -10.195 -3.340 6.264 1.00 79.81 103 ILE A C 1
ATOM 821 O O . ILE A 1 103 ? -10.389 -4.221 7.096 1.00 79.81 103 ILE A O 1
ATOM 825 N N . MET A 1 104 ? -10.223 -2.044 6.589 1.00 77.81 104 MET A N 1
ATOM 826 C CA . MET A 1 104 ? -10.479 -1.580 7.959 1.00 77.81 104 MET A CA 1
ATOM 827 C C . MET A 1 104 ? -11.871 -1.982 8.456 1.00 77.81 104 MET A C 1
ATOM 829 O O . MET A 1 104 ? -12.021 -2.336 9.624 1.00 77.81 104 MET A O 1
ATOM 833 N N . ARG A 1 105 ? -12.886 -1.964 7.583 1.00 79.31 105 ARG A N 1
ATOM 834 C CA . ARG A 1 105 ? -14.249 -2.392 7.919 1.00 79.31 105 ARG A CA 1
ATOM 835 C C . ARG A 1 105 ? -14.304 -3.892 8.198 1.00 79.31 105 ARG A C 1
ATOM 837 O O . ARG A 1 105 ? -14.778 -4.288 9.253 1.00 79.31 105 ARG A O 1
ATOM 844 N N . VAL A 1 106 ? -13.737 -4.704 7.309 1.00 82.75 106 VAL A N 1
ATOM 845 C CA . VAL A 1 106 ? -13.732 -6.168 7.429 1.00 82.75 106 VAL A CA 1
ATOM 846 C C . VAL A 1 106 ? -12.900 -6.622 8.630 1.00 82.75 106 VAL A C 1
ATOM 848 O O . VAL A 1 106 ? -13.361 -7.451 9.409 1.00 82.75 106 VAL A O 1
ATOM 851 N N . LEU A 1 107 ? -11.714 -6.041 8.851 1.00 77.56 107 LEU A N 1
ATOM 852 C CA . LEU A 1 107 ? -10.919 -6.310 10.054 1.00 77.56 107 LEU A CA 1
ATOM 853 C C . LEU A 1 107 ? -11.663 -5.889 11.323 1.00 77.56 107 LEU A C 1
ATOM 855 O O . LEU A 1 107 ? -11.682 -6.653 12.282 1.00 77.56 107 LEU A O 1
ATOM 859 N N . SER A 1 108 ? -12.303 -4.716 11.337 1.00 76.88 108 SER A N 1
ATOM 860 C CA . SER A 1 108 ? -13.106 -4.264 12.479 1.00 76.88 108 SER A CA 1
ATOM 861 C C . SER A 1 108 ? -14.279 -5.199 12.755 1.00 76.88 108 SER A C 1
ATOM 863 O O . SER A 1 108 ? -14.525 -5.528 13.913 1.00 76.88 108 SER A O 1
ATOM 865 N N . ASP A 1 109 ? -14.984 -5.655 11.725 1.00 79.25 109 ASP A N 1
ATOM 866 C CA . ASP A 1 109 ? -16.140 -6.538 11.875 1.00 79.25 109 ASP A CA 1
ATOM 867 C C . ASP A 1 109 ? -15.717 -7.924 12.377 1.00 79.25 109 ASP A C 1
ATOM 869 O O . ASP A 1 109 ? -16.351 -8.470 13.281 1.00 79.25 109 ASP A O 1
ATOM 873 N N . ILE A 1 110 ? -14.595 -8.467 11.892 1.00 79.06 110 ILE A N 1
ATOM 874 C CA . ILE A 1 110 ? -14.052 -9.751 12.364 1.00 79.06 110 ILE A CA 1
ATOM 875 C C . ILE A 1 110 ? -13.543 -9.636 13.812 1.00 79.06 110 ILE A C 1
ATOM 877 O O . ILE A 1 110 ? -13.872 -10.474 14.657 1.00 79.06 110 ILE A O 1
ATOM 881 N N . LEU A 1 111 ? -12.781 -8.582 14.131 1.00 76.75 111 LEU A N 1
ATOM 882 C CA . LEU A 1 111 ? -12.231 -8.355 15.474 1.00 76.75 111 LEU A CA 1
ATOM 883 C C . LEU A 1 111 ? -13.338 -8.070 16.502 1.00 76.75 111 LEU A C 1
ATOM 885 O O . LEU A 1 111 ? -13.307 -8.601 17.614 1.00 76.75 111 LEU A O 1
ATOM 889 N N . THR A 1 112 ? -14.356 -7.297 16.118 1.00 74.38 112 THR A N 1
ATOM 890 C CA . THR A 1 112 ? -15.515 -6.984 16.971 1.00 74.38 112 THR A CA 1
ATOM 891 C C . THR A 1 112 ? -16.416 -8.202 17.164 1.00 74.38 112 THR A C 1
ATOM 893 O O . THR A 1 112 ? -16.937 -8.407 18.262 1.00 74.38 112 THR A O 1
ATOM 896 N N . SER A 1 113 ? -16.579 -9.052 16.144 1.00 70.69 113 SER A N 1
ATOM 897 C CA . SER A 1 113 ? -17.375 -10.283 16.253 1.00 70.69 113 SER A CA 1
ATOM 898 C C . SER A 1 113 ? -16.827 -11.216 17.333 1.00 70.69 113 SER A C 1
ATOM 900 O O . SER A 1 113 ? -17.602 -11.730 18.143 1.00 70.69 113 SER A O 1
ATOM 902 N N . SER A 1 114 ? -15.501 -11.354 17.417 1.00 72.38 114 SER A N 1
ATOM 903 C CA . SER A 1 114 ? -14.846 -12.150 18.460 1.00 72.38 114 SER A CA 1
ATOM 904 C C . SER A 1 114 ? -15.085 -11.560 19.857 1.00 72.38 114 SER A C 1
ATOM 906 O O . SER A 1 114 ? -15.583 -12.248 20.750 1.00 72.38 114 SER A O 1
ATOM 908 N N . ASP A 1 115 ? -14.844 -10.259 20.039 1.00 72.69 115 ASP A N 1
ATOM 909 C CA . ASP A 1 115 ? -14.983 -9.597 21.343 1.00 72.69 115 ASP A CA 1
ATOM 910 C C . ASP A 1 115 ? -16.455 -9.541 21.823 1.00 72.69 115 ASP A C 1
ATOM 912 O O . ASP A 1 115 ? -16.763 -9.743 22.999 1.00 72.69 115 ASP A O 1
ATOM 916 N N . SER A 1 116 ? -17.418 -9.373 20.909 1.00 74.62 116 SER A N 1
ATOM 917 C CA . SER A 1 116 ? -18.852 -9.336 21.237 1.00 74.62 116 SER A CA 1
ATOM 918 C C . SER A 1 116 ? -19.396 -10.660 21.798 1.00 74.62 116 SER A C 1
ATOM 920 O O . SER A 1 116 ? -20.273 -10.645 22.672 1.00 74.62 116 SER A O 1
ATOM 922 N N . ASN A 1 117 ? -18.874 -11.801 21.332 1.00 76.88 117 ASN A N 1
ATOM 923 C CA . ASN A 1 117 ? -19.266 -13.124 21.816 1.00 76.88 117 ASN A CA 1
ATOM 924 C C . ASN A 1 117 ? -18.721 -13.370 23.226 1.00 76.88 117 ASN A C 1
ATOM 926 O O . ASN A 1 117 ? -19.488 -13.725 24.125 1.00 76.88 117 ASN A O 1
ATOM 930 N N . TRP A 1 118 ? -17.442 -13.066 23.463 1.00 77.62 118 TRP A N 1
ATOM 931 C CA . TRP A 1 118 ? -16.832 -13.167 24.792 1.00 77.62 118 TRP A CA 1
ATOM 932 C C . TRP A 1 118 ? -17.488 -12.226 25.808 1.00 77.62 118 TRP A C 1
ATOM 934 O O . TRP A 1 118 ? -17.759 -12.633 26.940 1.00 77.62 118 TRP A O 1
ATOM 944 N N . ARG A 1 119 ? -17.844 -10.998 25.404 1.00 78.06 119 ARG A N 1
ATOM 945 C CA . ARG A 1 119 ? -18.610 -10.059 26.246 1.00 78.06 119 ARG A CA 1
ATOM 946 C C . ARG A 1 119 ? -20.026 -10.550 26.558 1.00 78.06 119 ARG A C 1
ATOM 948 O O . ARG A 1 119 ? -20.576 -10.184 27.595 1.00 78.06 119 ARG A O 1
ATOM 955 N N . ARG A 1 120 ? -20.664 -11.330 25.679 1.00 81.19 120 ARG A N 1
ATOM 956 C CA . ARG A 1 120 ? -21.983 -11.938 25.950 1.00 81.19 120 ARG A CA 1
ATOM 957 C C . ARG A 1 120 ? -21.874 -13.053 26.986 1.00 81.19 120 ARG A C 1
ATOM 959 O O . ARG A 1 120 ? -22.620 -13.035 27.959 1.00 81.19 120 ARG A O 1
ATOM 966 N N . VAL A 1 121 ? -20.915 -13.960 26.810 1.00 85.25 121 VAL A N 1
ATOM 967 C CA . VAL A 1 121 ? -20.662 -15.074 27.740 1.00 85.25 121 VAL A CA 1
ATOM 968 C C . VAL A 1 121 ? -20.286 -14.555 29.130 1.00 85.25 121 VAL A C 1
ATOM 970 O O . VAL A 1 121 ? -20.862 -14.994 30.123 1.00 85.25 121 VAL A O 1
ATOM 973 N N . ARG A 1 122 ? -19.401 -13.552 29.207 1.00 85.88 122 ARG A N 1
ATOM 974 C CA . ARG A 1 122 ? -18.983 -12.949 30.483 1.00 85.88 122 ARG A CA 1
ATOM 975 C C . ARG A 1 122 ? -20.156 -12.314 31.239 1.00 85.88 122 ARG A C 1
ATOM 977 O O . ARG A 1 122 ? -20.353 -12.610 32.409 1.00 85.88 122 ARG A O 1
ATOM 984 N N . ARG A 1 123 ? -21.022 -11.564 30.543 1.00 87.25 123 ARG A N 1
ATOM 985 C CA . ARG A 1 123 ? -22.238 -10.976 31.141 1.00 87.25 123 ARG A CA 1
ATOM 986 C C . ARG A 1 123 ? -23.219 -12.018 31.684 1.00 87.25 123 ARG A C 1
ATOM 988 O O . ARG A 1 123 ? -23.926 -11.726 32.645 1.00 87.25 123 ARG A O 1
ATOM 995 N N . HIS A 1 124 ? -23.305 -13.199 31.070 1.00 88.81 124 HIS A N 1
ATOM 996 C CA . HIS A 1 124 ? -24.127 -14.290 31.601 1.00 88.81 124 HIS A CA 1
ATOM 997 C C . HIS A 1 124 ? -23.528 -14.879 32.880 1.00 88.81 124 HIS A C 1
ATOM 999 O O . HIS A 1 124 ? -24.267 -15.082 33.840 1.00 88.81 124 HIS A O 1
ATOM 1005 N N . ALA A 1 125 ? -22.210 -15.088 32.920 1.00 89.50 125 ALA A N 1
ATOM 1006 C CA . ALA A 1 125 ? -21.521 -15.549 34.123 1.00 89.50 125 ALA A CA 1
ATOM 1007 C C . ALA A 1 125 ? -21.690 -14.559 35.294 1.00 89.50 125 ALA A C 1
ATOM 1009 O O . ALA A 1 125 ? -22.051 -14.976 36.392 1.00 89.50 125 ALA A O 1
ATOM 1010 N N . ASP A 1 126 ? -21.549 -13.254 35.039 1.00 90.62 126 ASP A N 1
ATOM 1011 C CA . ASP A 1 126 ? -21.715 -12.211 36.064 1.00 90.62 126 ASP A CA 1
ATOM 1012 C C . ASP A 1 126 ? -23.144 -12.175 36.637 1.00 90.62 126 ASP A C 1
ATOM 1014 O O . ASP A 1 126 ? -23.338 -12.039 37.846 1.00 90.62 126 ASP A O 1
ATOM 1018 N N . ARG A 1 127 ? -24.169 -12.346 35.786 1.00 91.62 127 ARG A N 1
ATOM 1019 C CA . ARG A 1 127 ? -25.576 -12.410 36.229 1.00 91.62 127 ARG A CA 1
ATOM 1020 C C . ARG A 1 127 ? -25.854 -13.629 37.102 1.00 91.62 127 ARG A C 1
ATOM 1022 O O . ARG A 1 127 ? -26.602 -13.519 38.070 1.00 91.62 127 ARG A O 1
ATOM 1029 N N . LEU A 1 128 ? -25.272 -14.778 36.765 1.00 91.44 128 LEU A N 1
ATOM 1030 C CA . LEU A 1 128 ? -25.427 -15.999 37.556 1.00 91.44 128 LEU A CA 1
ATOM 1031 C C . LEU A 1 128 ? -24.744 -15.866 38.919 1.00 91.44 128 LEU A C 1
ATOM 1033 O O . LEU A 1 128 ? -25.350 -16.216 39.928 1.00 91.44 128 LEU A O 1
ATOM 1037 N N . ALA A 1 129 ? -23.540 -15.293 38.961 1.00 91.81 129 ALA A N 1
ATOM 1038 C CA . ALA A 1 129 ? -22.843 -15.012 40.212 1.00 91.81 129 ALA A CA 1
ATOM 1039 C C . ALA A 1 129 ? -23.640 -14.043 41.103 1.00 91.81 129 ALA A C 1
ATOM 1041 O O . ALA A 1 129 ? -23.828 -14.312 42.287 1.00 91.81 129 ALA A O 1
ATOM 1042 N N . GLY A 1 130 ? -24.183 -12.961 40.532 1.00 92.31 130 GLY A N 1
ATOM 1043 C CA . GLY A 1 130 ? -25.026 -12.014 41.268 1.00 92.31 130 GLY A CA 1
ATOM 1044 C C . GLY A 1 130 ? -26.301 -12.652 41.831 1.00 92.31 130 GLY A C 1
ATOM 1045 O O . GLY A 1 130 ? -26.639 -12.438 42.995 1.00 92.31 130 GLY A O 1
ATOM 1046 N N . ASN A 1 131 ? -26.975 -13.489 41.036 1.00 93.06 131 ASN A N 1
ATOM 1047 C CA . ASN A 1 131 ? -28.154 -14.223 41.491 1.00 93.06 131 ASN A CA 1
ATOM 1048 C C . ASN A 1 131 ? -27.821 -15.194 42.631 1.00 93.06 131 ASN A C 1
ATOM 1050 O O . ASN A 1 131 ? -28.546 -15.207 43.621 1.00 93.06 131 ASN A O 1
ATOM 1054 N N . LEU A 1 132 ? -26.727 -15.956 42.537 1.00 89.31 132 LEU A N 1
ATOM 1055 C CA . LEU A 1 132 ? -26.292 -16.859 43.610 1.00 89.31 132 LEU A CA 1
ATOM 1056 C C . LEU A 1 132 ? -26.002 -16.104 44.912 1.00 89.31 132 LEU A C 1
ATOM 1058 O O . LEU A 1 132 ? -26.501 -16.498 45.958 1.00 89.31 132 LEU A O 1
ATOM 1062 N N . ILE A 1 133 ? -25.288 -14.976 44.845 1.00 89.38 133 ILE A N 1
ATOM 1063 C CA . ILE A 1 133 ? -25.005 -14.141 46.025 1.00 89.38 133 ILE A CA 1
ATOM 1064 C C . ILE A 1 133 ? -26.306 -13.608 46.643 1.00 89.38 133 ILE A C 1
ATOM 1066 O O . ILE A 1 133 ? -26.453 -13.592 47.864 1.00 89.38 133 ILE A O 1
ATOM 1070 N N . SER A 1 134 ? -27.277 -13.199 45.818 1.00 88.50 134 SER A N 1
ATOM 1071 C CA . SER A 1 134 ? -28.577 -12.733 46.320 1.00 88.50 134 SER A CA 1
ATOM 1072 C C . SER A 1 134 ? -29.393 -13.836 47.003 1.00 88.50 134 SER A C 1
ATOM 1074 O O . SER A 1 134 ? -30.102 -13.558 47.969 1.00 88.50 134 SER A O 1
ATOM 1076 N N . LEU A 1 135 ? -29.287 -15.080 46.522 1.00 86.44 135 LEU A N 1
ATOM 1077 C CA . LEU A 1 135 ? -29.975 -16.232 47.103 1.00 86.44 135 LEU A CA 1
ATOM 1078 C C . LEU A 1 135 ? -29.325 -16.636 48.426 1.00 86.44 135 LEU A C 1
ATOM 1080 O O . LEU A 1 135 ? -30.039 -16.880 49.394 1.00 86.44 135 LEU A O 1
ATOM 1084 N N . GLU A 1 136 ? -27.994 -16.612 48.484 1.00 87.19 136 GLU A N 1
ATOM 1085 C CA . GLU A 1 136 ? -27.223 -16.861 49.703 1.00 87.19 136 GLU A CA 1
ATOM 1086 C C . GLU A 1 136 ? -27.563 -15.835 50.795 1.00 87.19 136 GLU A C 1
ATOM 1088 O O . GLU A 1 136 ? -27.858 -16.192 51.934 1.00 87.19 136 GLU A O 1
ATOM 1093 N N . ALA A 1 137 ? -27.621 -14.546 50.436 1.00 84.75 137 ALA A N 1
ATOM 1094 C CA . ALA A 1 137 ? -28.002 -13.481 51.362 1.00 84.75 137 ALA A CA 1
ATOM 1095 C C . ALA A 1 137 ? -29.450 -13.626 51.862 1.00 84.75 137 ALA A C 1
ATOM 1097 O O . ALA A 1 137 ? -29.729 -13.365 53.033 1.00 84.75 137 ALA A O 1
ATOM 1098 N N . ARG A 1 138 ? -30.376 -14.063 50.995 1.00 83.06 138 ARG A N 1
ATOM 1099 C CA . ARG A 1 138 ? -31.778 -14.286 51.379 1.00 83.06 138 ARG A CA 1
ATOM 1100 C C . ARG A 1 138 ? -31.930 -15.502 52.295 1.00 83.06 138 ARG A C 1
ATOM 1102 O O . ARG A 1 138 ? -32.623 -15.404 53.302 1.00 83.06 138 ARG A O 1
ATOM 1109 N N . GLY A 1 139 ? -31.216 -16.590 52.005 1.00 79.81 139 GLY A N 1
ATOM 1110 C CA . GLY A 1 139 ? -31.177 -17.785 52.853 1.00 79.81 139 GLY A CA 1
ATOM 1111 C C . GLY A 1 139 ? -30.534 -17.529 54.220 1.00 79.81 139 GLY A C 1
ATOM 1112 O O . GLY A 1 139 ? -31.044 -17.990 55.237 1.00 79.81 139 GLY A O 1
ATOM 1113 N N . SER A 1 140 ? -29.469 -16.723 54.281 1.00 76.69 140 SER A N 1
ATOM 1114 C CA . SER A 1 140 ? -28.850 -16.331 55.554 1.00 76.69 140 SER A CA 1
ATOM 1115 C C . SER A 1 140 ? -29.782 -15.492 56.436 1.00 76.69 140 SER A C 1
ATOM 1117 O O . SER A 1 140 ? -29.684 -15.571 57.660 1.00 76.69 140 SER A O 1
ATOM 1119 N N . GLY A 1 141 ? -30.675 -14.697 55.839 1.00 71.81 141 GLY A N 1
ATOM 1120 C CA . GLY A 1 141 ? -31.700 -13.951 56.570 1.00 71.81 141 GLY A CA 1
ATOM 1121 C C . GLY A 1 141 ? -32.777 -14.860 57.166 1.00 71.81 141 GLY A C 1
ATOM 1122 O O . GLY A 1 141 ? -33.136 -14.690 58.326 1.00 71.81 141 GLY A O 1
ATOM 1123 N N . GLU A 1 142 ? -33.248 -15.853 56.408 1.00 67.94 142 GLU A N 1
ATOM 1124 C CA . GLU A 1 142 ? -34.233 -16.840 56.882 1.00 67.94 142 GLU A CA 1
ATOM 1125 C C . GLU A 1 142 ? -33.673 -17.737 57.997 1.00 67.94 142 GLU A C 1
ATOM 1127 O O . GLU A 1 142 ? -34.335 -17.933 59.017 1.00 67.94 142 GLU A O 1
ATOM 1132 N N . ASN A 1 143 ? -32.430 -18.209 57.863 1.00 62.69 143 ASN A N 1
ATOM 1133 C CA . ASN A 1 143 ? -31.803 -19.071 58.870 1.00 62.69 143 ASN A CA 1
ATOM 1134 C C . ASN A 1 143 ? -31.598 -18.353 60.213 1.00 62.69 143 ASN A C 1
ATOM 1136 O O . ASN A 1 143 ? -31.844 -18.941 61.261 1.00 62.69 143 ASN A O 1
ATOM 1140 N N . ASN A 1 144 ? -31.199 -17.076 60.193 1.00 60.47 144 ASN A N 1
ATOM 1141 C CA . ASN A 1 144 ? -30.953 -16.306 61.417 1.00 60.47 144 ASN A CA 1
ATOM 1142 C C . ASN A 1 144 ? -32.252 -15.925 62.155 1.00 60.47 144 ASN A C 1
ATOM 1144 O O . ASN A 1 144 ? -32.247 -15.742 63.368 1.00 60.47 144 ASN A O 1
ATOM 1148 N N . VAL A 1 145 ? -33.379 -15.816 61.440 1.00 60.09 145 VAL A N 1
ATOM 1149 C CA . VAL A 1 145 ? -34.705 -15.613 62.053 1.00 60.09 145 VAL A CA 1
ATOM 1150 C C . VAL A 1 145 ? -35.185 -16.886 62.746 1.00 60.09 145 VAL A C 1
ATOM 1152 O O . VAL A 1 145 ? -35.804 -16.804 63.805 1.00 60.09 145 VAL A O 1
ATOM 1155 N N . HIS A 1 146 ? -34.895 -18.058 62.176 1.00 55.38 146 HIS A N 1
ATOM 1156 C CA . HIS A 1 146 ? -35.370 -19.311 62.748 1.00 55.38 146 HIS A CA 1
ATOM 1157 C C . HIS A 1 146 ? -34.595 -19.712 64.008 1.00 55.38 146 HIS A C 1
ATOM 1159 O O . HIS A 1 146 ? -35.227 -20.097 64.989 1.00 55.38 146 HIS A O 1
ATOM 1165 N N . THR A 1 147 ? -33.269 -19.525 64.023 1.00 56.53 147 THR A N 1
ATOM 1166 C CA . THR A 1 147 ? -32.435 -19.798 65.206 1.00 56.53 147 THR A CA 1
ATOM 1167 C C . THR A 1 147 ? -32.807 -18.901 66.382 1.00 56.53 147 THR A C 1
ATOM 1169 O O . THR A 1 147 ? -32.985 -19.390 67.485 1.00 56.53 147 THR A O 1
ATOM 1172 N N . HIS A 1 148 ? -33.065 -17.609 66.148 1.00 53.47 148 HIS A N 1
ATOM 1173 C CA . HIS A 1 148 ? -33.414 -16.675 67.228 1.00 53.47 148 HIS A CA 1
ATOM 1174 C C . HIS A 1 148 ? -34.769 -16.964 67.903 1.00 53.47 148 HIS A C 1
ATOM 1176 O O . HIS A 1 148 ? -35.075 -16.375 68.942 1.00 53.47 148 HIS A O 1
ATOM 1182 N N . SER A 1 149 ? -35.600 -17.826 67.305 1.00 55.75 149 SER A N 1
ATOM 1183 C CA . SER A 1 149 ? -36.897 -18.223 67.854 1.00 55.75 149 SER A CA 1
ATOM 1184 C C . SER A 1 149 ? -36.834 -19.493 68.715 1.00 55.75 149 SER A C 1
ATOM 1186 O O . SER A 1 149 ? -37.820 -19.778 69.395 1.00 55.75 149 SER A O 1
ATOM 1188 N N . GLU A 1 150 ? -35.727 -20.247 68.706 1.00 56.72 150 GLU A N 1
ATOM 1189 C CA . GLU A 1 150 ? -35.564 -21.493 69.480 1.00 56.72 150 GLU A CA 1
ATOM 1190 C C . GLU A 1 150 ? -34.811 -21.294 70.812 1.00 56.72 150 GLU A C 1
ATOM 1192 O O . GLU A 1 150 ? -34.876 -22.158 71.683 1.00 56.72 150 GLU A O 1
ATOM 1197 N N . ASP A 1 151 ? -34.184 -20.132 71.029 1.00 55.91 151 ASP A N 1
ATOM 1198 C CA . ASP A 1 151 ? -33.365 -19.836 72.224 1.00 55.91 151 ASP A CA 1
ATOM 1199 C C . ASP A 1 151 ? -34.167 -19.237 73.398 1.00 55.91 151 ASP A C 1
ATOM 1201 O O . ASP A 1 151 ? -33.612 -18.880 74.439 1.00 55.91 151 ASP A O 1
ATOM 1205 N N . GLY A 1 152 ? -35.471 -19.033 73.203 1.00 53.94 152 GLY A N 1
ATOM 1206 C CA . GLY A 1 152 ? -36.349 -18.311 74.118 1.00 53.94 152 GLY A CA 1
ATOM 1207 C C . GLY A 1 152 ? -37.205 -19.213 75.000 1.00 53.94 152 GLY A C 1
ATOM 1208 O O . GLY A 1 152 ? -38.423 -19.070 74.951 1.00 53.94 152 GLY A O 1
ATOM 1209 N N . TRP A 1 153 ? -36.600 -20.109 75.786 1.00 46.25 153 TRP A N 1
ATOM 1210 C CA . TRP A 1 153 ? -37.230 -20.786 76.933 1.00 46.25 153 TRP A CA 1
ATOM 1211 C C . TRP A 1 153 ? -36.211 -21.085 78.032 1.00 46.25 153 TRP A C 1
ATOM 1213 O O . TRP A 1 153 ? -35.099 -21.550 77.700 1.00 46.25 153 TRP A O 1
#

Foldseek 3Di:
DPPVVVVVVVVVVVVVCVVVLVVVLVVVVVVDPDDPVVSVLSVVLSVVVVVLVVVVVVLVVVVVVVVVDDDDVCVVVVVVVVVVSVVVNVVCVVCSVVVVVVVVVVVCVVVVVVVVVVVVVVVVVVVVVVVVVVVVVVVVVVVVVVVVVVVPD

Organism: NCBI:txid1576542

InterPro domains:
  IPR049326 Rhodopsin domain, fungi [PF20684] (2-104)
  IPR052337 Satratoxin biosynthesis SC1 cluster protein 4-like [PTHR33048] (3-146)

pLDDT: mean 70.87, std 11.19, range [44.75, 93.06]